Protein AF-A0A1V6NRF4-F1 (afdb_monomer_lite)

Radius of gyration: 15.31 Å; chains: 1; bounding box: 27×19×53 Å

Structure (mmCIF, N/CA/C/O backbone):
data_AF-A0A1V6NRF4-F1
#
_entry.id   AF-A0A1V6NRF4-F1
#
loop_
_atom_site.group_PDB
_atom_site.id
_atom_site.type_symbol
_atom_site.label_atom_id
_atom_site.label_alt_id
_atom_site.label_comp_id
_atom_site.label_asym_id
_atom_site.label_entity_id
_atom_site.label_seq_id
_atom_site.pdbx_PDB_ins_code
_atom_site.Cartn_x
_atom_site.Cartn_y
_atom_site.Cartn_z
_atom_site.occupancy
_atom_site.B_iso_or_equiv
_atom_site.auth_seq_id
_atom_site.auth_comp_id
_atom_site.auth_asym_id
_atom_site.auth_atom_id
_atom_site.pdbx_PDB_model_nu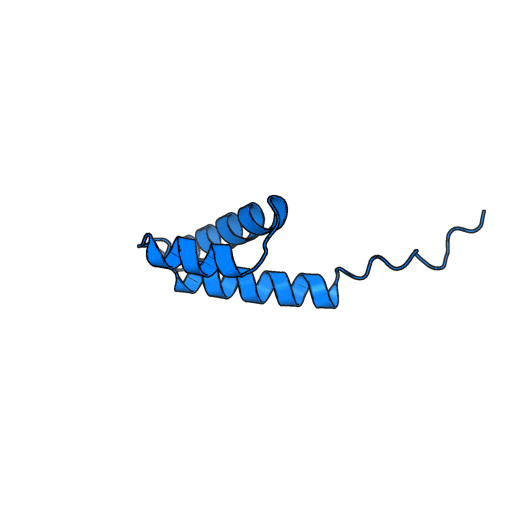m
ATOM 1 N N . MET A 1 1 ? -0.102 4.441 11.596 1.00 79.44 1 MET A N 1
ATOM 2 C CA . MET A 1 1 ? 0.631 5.696 11.352 1.00 79.44 1 MET A CA 1
ATOM 3 C C . MET A 1 1 ? 1.891 5.354 10.576 1.00 79.44 1 MET A C 1
ATOM 5 O O . MET A 1 1 ? 2.338 4.218 10.688 1.00 79.44 1 MET A O 1
ATOM 9 N N . VAL A 1 2 ? 2.383 6.275 9.753 1.00 86.56 2 VAL A N 1
ATOM 10 C CA . VAL A 1 2 ? 3.597 6.096 8.942 1.00 86.56 2 VAL A CA 1
ATOM 11 C C . VAL A 1 2 ? 4.729 6.860 9.618 1.00 86.56 2 VAL A C 1
ATOM 13 O O . VAL A 1 2 ? 4.538 8.028 9.961 1.00 86.56 2 VAL A O 1
ATOM 16 N N . GLU A 1 3 ? 5.864 6.206 9.823 1.00 89.31 3 GLU A N 1
ATOM 17 C CA . GLU A 1 3 ? 7.060 6.784 10.442 1.00 89.31 3 GLU A CA 1
ATOM 18 C C . GLU A 1 3 ? 8.110 7.177 9.389 1.00 89.31 3 GLU A C 1
ATOM 20 O O . GLU A 1 3 ? 8.018 6.813 8.219 1.00 89.31 3 GLU A O 1
ATOM 25 N N . GLU A 1 4 ? 9.125 7.949 9.777 1.00 87.31 4 GLU A N 1
ATOM 26 C CA . GLU A 1 4 ? 10.185 8.364 8.847 1.00 87.31 4 GLU A CA 1
ATOM 27 C C . GLU A 1 4 ? 10.976 7.158 8.307 1.00 87.31 4 GLU A C 1
ATOM 2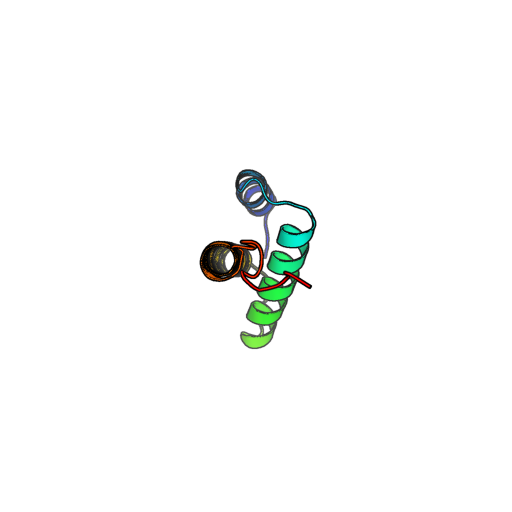9 O O . GLU A 1 4 ? 11.266 7.085 7.110 1.00 87.31 4 GLU A O 1
ATOM 34 N N . ASP A 1 5 ? 11.217 6.158 9.158 1.00 88.50 5 ASP A N 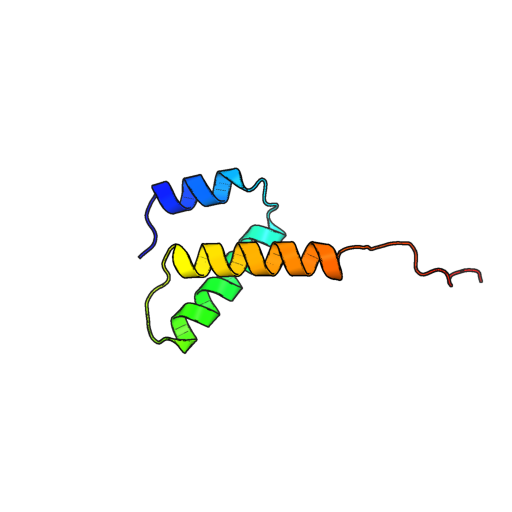1
ATOM 35 C CA . ASP A 1 5 ? 11.852 4.889 8.786 1.00 88.50 5 ASP A CA 1
ATOM 36 C C . ASP A 1 5 ? 11.046 4.122 7.724 1.00 88.50 5 ASP A C 1
ATOM 38 O O . ASP A 1 5 ? 11.618 3.479 6.840 1.00 88.50 5 ASP A O 1
ATOM 42 N N . ASP A 1 6 ? 9.715 4.225 7.755 1.00 85.06 6 ASP A N 1
ATOM 43 C CA . ASP A 1 6 ? 8.827 3.607 6.765 1.00 85.06 6 ASP A CA 1
ATOM 44 C C . ASP A 1 6 ? 9.006 4.244 5.382 1.00 85.06 6 ASP A C 1
ATOM 46 O O . ASP A 1 6 ? 9.025 3.558 4.356 1.00 85.06 6 ASP A O 1
ATOM 50 N N . ILE A 1 7 ? 9.189 5.567 5.353 1.00 82.38 7 ILE A N 1
ATOM 51 C CA . ILE A 1 7 ? 9.464 6.317 4.126 1.00 82.38 7 ILE A CA 1
ATOM 52 C C . ILE A 1 7 ? 10.846 5.956 3.577 1.00 82.38 7 ILE A C 1
ATOM 54 O O . ILE A 1 7 ? 10.989 5.758 2.369 1.00 82.38 7 ILE A O 1
ATOM 58 N N . GLN A 1 8 ? 11.855 5.801 4.441 1.00 84.75 8 GLN A N 1
ATOM 59 C CA . GLN A 1 8 ? 13.188 5.364 4.015 1.00 84.75 8 GLN A CA 1
ATOM 60 C C . GLN A 1 8 ? 13.174 3.946 3.428 1.00 84.75 8 GLN A C 1
ATOM 62 O O . GLN A 1 8 ? 13.785 3.706 2.383 1.00 84.75 8 GLN A O 1
ATOM 67 N N . ARG A 1 9 ? 12.427 3.016 4.039 1.00 84.31 9 ARG A N 1
ATOM 68 C CA . ARG A 1 9 ? 12.244 1.654 3.508 1.00 84.31 9 ARG A CA 1
ATOM 69 C C . ARG A 1 9 ? 11.606 1.666 2.124 1.00 84.31 9 ARG A C 1
ATOM 71 O O . ARG A 1 9 ? 12.116 1.002 1.225 1.00 84.31 9 ARG A O 1
ATOM 78 N N . LEU A 1 10 ? 10.568 2.474 1.907 1.00 78.69 10 LEU A N 1
ATOM 79 C CA . LEU A 1 10 ? 9.967 2.635 0.577 1.00 78.69 10 LEU A CA 1
ATOM 80 C C . LEU A 1 10 ? 10.932 3.275 -0.427 1.00 78.69 10 LEU A C 1
ATOM 82 O O . LEU A 1 10 ? 10.970 2.865 -1.586 1.00 78.69 10 LEU A O 1
ATOM 86 N N . GLY A 1 11 ? 11.749 4.234 0.014 1.00 78.25 11 GLY A N 1
ATOM 87 C CA . GLY A 1 11 ? 12.798 4.843 -0.805 1.00 78.25 11 GLY A CA 1
ATOM 88 C C . GLY A 1 11 ? 13.836 3.835 -1.314 1.00 78.25 11 GLY A C 1
ATOM 89 O O . GLY A 1 11 ? 14.377 4.015 -2.403 1.00 78.25 11 GLY A O 1
ATOM 90 N N . SER A 1 12 ? 14.068 2.738 -0.584 1.00 83.94 12 SER A N 1
ATOM 91 C CA . SER A 1 12 ? 14.989 1.676 -1.012 1.00 83.94 12 SER A CA 1
ATOM 92 C C . SER A 1 12 ? 14.471 0.820 -2.181 1.00 83.94 12 SER A C 1
ATOM 94 O O . SER A 1 12 ? 15.265 0.163 -2.851 1.00 83.94 12 SER A O 1
ATOM 96 N N . LEU A 1 13 ? 13.165 0.861 -2.484 1.00 81.00 13 LEU A N 1
ATOM 97 C CA . LEU A 1 13 ? 12.520 0.028 -3.511 1.00 81.00 13 LEU A CA 1
ATOM 98 C C . LEU A 1 13 ? 12.732 0.516 -4.961 1.00 81.00 13 LEU A C 1
ATOM 100 O O . LEU A 1 13 ? 12.121 -0.029 -5.877 1.00 81.00 13 LEU A O 1
ATOM 104 N N . ALA A 1 14 ? 13.587 1.522 -5.190 1.00 83.06 14 ALA A N 1
ATOM 105 C CA . ALA A 1 14 ? 13.901 2.085 -6.514 1.00 83.06 14 ALA A CA 1
ATOM 106 C C . ALA A 1 14 ? 12.656 2.467 -7.353 1.00 83.06 14 ALA A C 1
ATOM 108 O O . ALA A 1 14 ? 12.624 2.285 -8.570 1.00 83.06 14 ALA A O 1
ATOM 109 N N . LEU A 1 15 ? 11.627 3.003 -6.688 1.00 84.19 15 LEU A N 1
ATOM 110 C CA . LEU A 1 15 ? 10.334 3.350 -7.284 1.00 84.19 15 LEU A CA 1
ATOM 111 C C . LEU A 1 15 ? 10.399 4.652 -8.089 1.00 84.19 15 LEU A C 1
ATOM 113 O O . LEU A 1 15 ? 11.025 5.632 -7.679 1.00 84.19 15 LEU A O 1
ATOM 117 N N . ASN A 1 16 ? 9.665 4.710 -9.199 1.00 87.44 16 ASN A N 1
ATOM 118 C CA . ASN A 1 16 ? 9.460 5.946 -9.948 1.00 87.44 16 ASN A CA 1
ATOM 119 C C . ASN A 1 16 ? 8.255 6.757 -9.427 1.00 87.44 16 ASN A C 1
ATOM 121 O O . ASN A 1 16 ? 7.412 6.278 -8.666 1.00 87.44 16 ASN A O 1
ATOM 125 N N . GLY A 1 17 ? 8.126 8.005 -9.889 1.00 86.56 17 GLY A N 1
ATOM 126 C CA . GLY A 1 17 ? 7.072 8.914 -9.423 1.00 86.56 17 GLY A CA 1
ATOM 127 C C . GLY A 1 17 ? 5.633 8.438 -9.681 1.00 86.56 17 GLY A C 1
ATOM 128 O O . GLY A 1 17 ? 4.725 8.839 -8.954 1.00 86.56 17 GLY A O 1
ATOM 129 N N . ARG A 1 18 ? 5.396 7.584 -10.688 1.00 87.50 18 ARG A N 1
ATOM 130 C CA . ARG A 1 18 ? 4.077 6.975 -10.935 1.00 87.50 18 ARG A CA 1
ATOM 131 C C . ARG A 1 18 ? 3.802 5.857 -9.934 1.00 87.50 18 ARG A C 1
ATOM 133 O O . ARG A 1 18 ? 2.706 5.794 -9.390 1.00 87.50 18 ARG A O 1
ATOM 140 N N . GLU A 1 19 ? 4.794 5.017 -9.670 1.00 87.81 19 GLU A N 1
ATOM 141 C CA . GLU A 1 19 ? 4.680 3.913 -8.713 1.00 87.81 19 GLU A CA 1
ATOM 142 C C . GLU A 1 19 ? 4.432 4.429 -7.296 1.00 87.81 19 GLU A C 1
ATOM 144 O O . GLU A 1 19 ? 3.530 3.934 -6.630 1.00 87.81 19 GLU A O 1
ATOM 149 N N . ILE A 1 20 ? 5.126 5.494 -6.878 1.00 89.06 20 ILE A N 1
ATOM 150 C CA . ILE A 1 20 ? 4.901 6.141 -5.575 1.00 89.06 20 ILE A CA 1
ATOM 151 C C . ILE A 1 20 ? 3.443 6.604 -5.429 1.00 89.06 20 ILE A C 1
ATOM 153 O O . ILE A 1 20 ? 2.807 6.343 -4.409 1.00 89.06 20 ILE A O 1
ATOM 157 N N . LYS A 1 21 ? 2.882 7.255 -6.458 1.00 90.75 21 LYS A N 1
ATOM 158 C CA . LYS A 1 21 ? 1.481 7.713 -6.441 1.00 90.75 21 LYS A CA 1
ATOM 159 C C . LYS A 1 21 ? 0.496 6.549 -6.370 1.00 90.75 21 LYS A C 1
ATOM 161 O O . LYS A 1 21 ? -0.466 6.621 -5.610 1.00 90.75 21 LYS A O 1
ATOM 166 N N . ASN A 1 22 ? 0.743 5.489 -7.138 1.00 90.56 22 ASN A N 1
ATOM 167 C CA . ASN A 1 22 ? -0.104 4.300 -7.128 1.00 90.56 22 ASN A CA 1
ATOM 168 C C . ASN A 1 22 ? -0.078 3.615 -5.759 1.00 90.56 22 ASN A C 1
ATOM 170 O O . ASN A 1 22 ? -1.135 3.310 -5.215 1.00 90.56 22 ASN A O 1
ATOM 174 N N . ILE A 1 23 ? 1.111 3.432 -5.181 1.00 92.56 23 ILE A N 1
ATOM 175 C CA . ILE A 1 23 ? 1.287 2.827 -3.857 1.00 92.56 23 ILE A CA 1
ATOM 176 C C . ILE A 1 23 ? 0.545 3.641 -2.797 1.00 92.56 23 ILE A C 1
ATOM 178 O O . ILE A 1 23 ? -0.224 3.073 -2.026 1.00 92.56 23 ILE A O 1
ATOM 182 N N . ALA A 1 24 ? 0.698 4.968 -2.801 1.00 92.44 24 ALA A N 1
ATOM 183 C CA . ALA A 1 24 ? 0.002 5.844 -1.8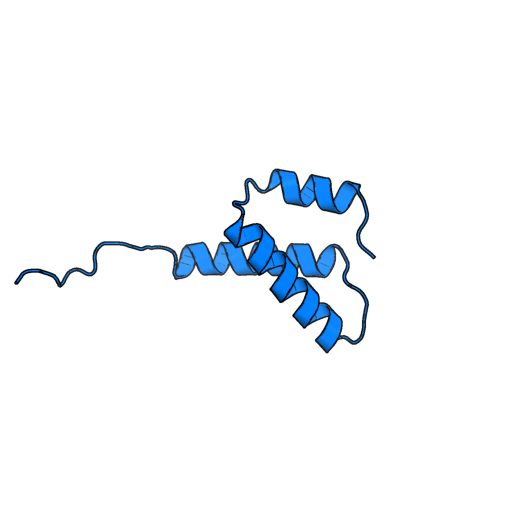63 1.00 92.44 24 ALA A CA 1
ATOM 184 C C . ALA A 1 24 ? -1.530 5.759 -2.003 1.00 92.44 24 ALA A C 1
ATOM 186 O O . ALA A 1 24 ? -2.233 5.654 -0.998 1.00 92.44 24 ALA A O 1
ATOM 187 N N . ALA A 1 25 ? -2.052 5.761 -3.235 1.00 94.81 25 ALA A N 1
ATOM 188 C CA . ALA A 1 25 ? -3.488 5.667 -3.491 1.00 94.81 25 ALA A CA 1
ATOM 189 C C . ALA A 1 25 ? -4.074 4.315 -3.050 1.00 94.81 25 ALA A C 1
ATOM 191 O O . ALA A 1 25 ? -5.109 4.275 -2.386 1.00 94.81 25 ALA A O 1
ATOM 192 N N . VAL A 1 26 ? -3.398 3.208 -3.375 1.00 94.38 26 VAL A N 1
ATOM 193 C CA . VAL A 1 26 ? -3.834 1.858 -2.987 1.00 94.38 26 VAL A CA 1
ATOM 194 C C . VAL A 1 26 ? -3.758 1.678 -1.472 1.00 94.38 26 VAL A C 1
ATOM 196 O O . VAL A 1 26 ? -4.712 1.192 -0.871 1.00 94.38 26 VAL A O 1
ATOM 199 N N . ALA A 1 27 ? -2.671 2.120 -0.834 1.00 95.38 27 ALA A N 1
ATOM 200 C CA . ALA A 1 27 ? -2.525 2.040 0.617 1.00 95.38 27 ALA A CA 1
ATOM 201 C C . ALA A 1 27 ? -3.613 2.838 1.354 1.00 95.38 27 ALA A C 1
ATOM 203 O O . ALA A 1 27 ? -4.147 2.364 2.357 1.00 95.38 27 ALA A O 1
ATOM 204 N N . HIS A 1 28 ? -3.977 4.018 0.840 1.00 95.81 28 HIS A N 1
ATOM 205 C CA . HIS A 1 28 ? -5.085 4.804 1.379 1.00 95.81 28 HIS A CA 1
ATOM 206 C C . HIS A 1 28 ? -6.421 4.064 1.255 1.00 95.81 28 HIS A C 1
ATOM 208 O O . HIS A 1 28 ? -7.149 3.959 2.238 1.00 95.81 28 HIS A O 1
ATOM 214 N N . ALA A 1 29 ? -6.733 3.516 0.077 1.00 97.12 29 ALA A N 1
ATOM 215 C CA . ALA A 1 29 ? -7.981 2.786 -0.146 1.00 97.12 29 ALA A CA 1
ATOM 216 C C . ALA A 1 29 ? -8.109 1.547 0.761 1.00 97.12 29 ALA A C 1
ATOM 218 O O . ALA A 1 29 ? -9.189 1.275 1.284 1.00 97.12 29 ALA A O 1
ATOM 219 N N . LEU A 1 30 ? -7.008 0.819 0.988 1.00 96.06 30 LEU A N 1
ATOM 220 C CA . LEU A 1 30 ? -6.981 -0.327 1.903 1.00 96.06 30 LEU A CA 1
ATOM 221 C C . LEU A 1 30 ? -7.228 0.095 3.359 1.00 96.06 30 LEU A C 1
ATOM 223 O O . LEU A 1 30 ? -8.033 -0.524 4.050 1.00 96.06 30 LEU A O 1
ATOM 227 N N . ALA A 1 31 ? -6.579 1.168 3.814 1.00 96.88 31 ALA A N 1
ATOM 228 C CA . ALA A 1 31 ? -6.775 1.684 5.167 1.00 96.88 31 ALA A CA 1
ATOM 229 C C . ALA A 1 31 ? -8.215 2.181 5.389 1.00 96.88 31 ALA A C 1
ATOM 231 O O . ALA A 1 31 ? -8.813 1.916 6.432 1.00 96.88 31 ALA A O 1
ATOM 232 N N . GLU A 1 32 ? -8.793 2.849 4.388 1.00 97.62 32 GLU A N 1
ATOM 233 C CA . GLU A 1 32 ? -10.178 3.323 4.414 1.00 97.62 32 GLU A CA 1
ATOM 234 C C . GLU A 1 32 ? -11.183 2.165 4.483 1.00 97.62 32 GLU A C 1
ATOM 236 O O . GLU A 1 32 ? -12.110 2.211 5.295 1.00 97.62 32 GLU A O 1
ATOM 241 N N . ALA A 1 33 ? -10.968 1.097 3.705 1.00 97.06 33 ALA A N 1
ATOM 242 C CA . ALA A 1 33 ? -11.792 -0.111 3.759 1.00 97.06 33 ALA A CA 1
ATOM 243 C C . ALA A 1 33 ? -11.778 -0.755 5.157 1.00 97.06 33 ALA A C 1
ATOM 245 O O . ALA A 1 33 ? -12.824 -1.169 5.665 1.00 97.06 33 ALA A O 1
ATOM 246 N N . ASP A 1 34 ? -10.616 -0.751 5.810 1.00 96.81 34 ASP A N 1
ATOM 247 C CA . ASP A 1 34 ? -10.436 -1.277 7.164 1.00 96.81 34 ASP A CA 1
ATOM 248 C C . ASP A 1 34 ? -10.845 -0.277 8.264 1.00 96.81 34 ASP A C 1
ATOM 250 O O . ASP A 1 34 ? -10.826 -0.616 9.448 1.00 96.81 34 ASP A O 1
ATOM 254 N N . LYS A 1 35 ? -11.244 0.951 7.897 1.00 96.56 35 LYS A N 1
ATOM 255 C CA . LYS A 1 35 ? -11.549 2.068 8.812 1.00 96.56 35 LYS A CA 1
ATOM 256 C C . LYS A 1 35 ? -10.398 2.384 9.772 1.00 96.56 35 LYS A C 1
ATOM 258 O O . LYS A 1 35 ? -10.616 2.742 10.931 1.00 96.56 35 LYS A O 1
ATOM 263 N N . THR A 1 36 ? -9.167 2.254 9.289 1.00 96.06 36 THR A N 1
ATOM 264 C CA . THR A 1 36 ? -7.946 2.561 10.036 1.00 96.06 36 THR A CA 1
ATOM 265 C C . THR A 1 36 ? -7.145 3.667 9.353 1.00 96.06 36 THR A C 1
ATOM 267 O O . THR A 1 36 ? -7.444 4.100 8.243 1.00 96.06 36 THR A O 1
ATOM 270 N N . GLN A 1 37 ? -6.119 4.170 10.037 1.00 94.06 37 GLN A N 1
ATOM 271 C CA . GLN A 1 37 ? -5.153 5.072 9.418 1.00 94.06 37 GLN A CA 1
ATOM 272 C C . GLN A 1 37 ? -4.135 4.291 8.590 1.00 94.06 37 GLN A C 1
ATOM 274 O O . GLN A 1 37 ? -3.772 3.161 8.926 1.00 94.06 37 GLN A O 1
ATOM 279 N N . VAL A 1 38 ? -3.577 4.953 7.575 1.00 93.75 38 VAL A N 1
ATOM 280 C CA . VAL A 1 38 ? -2.458 4.403 6.808 1.00 93.75 38 VAL A CA 1
ATOM 281 C C . VAL A 1 38 ? -1.300 4.033 7.749 1.00 93.75 38 VAL A C 1
ATOM 283 O O . VAL A 1 38 ? -0.949 4.741 8.703 1.00 93.75 38 VAL A O 1
ATOM 286 N N . SER A 1 39 ? -0.728 2.865 7.489 1.00 93.50 39 SER A N 1
ATOM 287 C CA . SER A 1 39 ? 0.424 2.296 8.178 1.00 93.50 39 SER A CA 1
ATOM 288 C C . SER A 1 39 ? 1.369 1.702 7.143 1.00 93.50 39 SER A C 1
ATOM 290 O O . SER A 1 39 ? 0.954 1.447 6.007 1.00 93.50 39 SER A O 1
ATOM 292 N N . TYR A 1 40 ? 2.614 1.439 7.543 1.00 91.06 40 TYR A N 1
ATOM 293 C CA . TYR A 1 40 ? 3.598 0.785 6.683 1.00 91.06 40 TYR A CA 1
ATOM 294 C C . TYR A 1 40 ? 3.072 -0.494 6.030 1.00 91.06 40 TYR A C 1
ATOM 296 O O . TYR A 1 40 ? 3.269 -0.689 4.839 1.00 91.06 40 TYR A O 1
ATOM 304 N N . ARG A 1 41 ? 2.301 -1.309 6.763 1.00 93.38 41 ARG A N 1
ATOM 305 C CA . ARG A 1 41 ? 1.711 -2.549 6.241 1.00 93.38 41 ARG A CA 1
ATOM 306 C C . ARG A 1 41 ? 0.897 -2.329 4.962 1.00 93.38 41 ARG A C 1
ATOM 308 O O . ARG A 1 41 ? 0.973 -3.138 4.046 1.00 93.38 41 ARG A O 1
ATOM 315 N N . TYR A 1 42 ? 0.115 -1.252 4.879 1.00 95.44 42 TYR A N 1
ATOM 316 C CA . TYR A 1 42 ? -0.666 -0.964 3.671 1.00 95.44 42 TYR A CA 1
ATOM 317 C C . TYR A 1 42 ? 0.211 -0.476 2.516 1.00 95.44 42 TYR A C 1
ATOM 319 O O . TYR A 1 42 ? -0.076 -0.790 1.364 1.00 95.44 42 TYR A O 1
ATOM 327 N N . LEU A 1 43 ? 1.284 0.260 2.819 1.00 92.44 43 LEU A N 1
ATOM 328 C CA . LEU A 1 43 ? 2.260 0.711 1.825 1.00 92.44 43 LEU A CA 1
ATOM 329 C C . LEU A 1 43 ? 3.075 -0.465 1.269 1.00 92.44 43 LEU A C 1
ATOM 331 O O . LEU A 1 43 ? 3.270 -0.549 0.060 1.00 92.44 43 LEU A O 1
ATOM 335 N N . GLU A 1 44 ? 3.480 -1.396 2.130 1.00 91.56 44 GLU A N 1
ATOM 336 C CA . GLU A 1 44 ? 4.173 -2.634 1.768 1.00 91.56 44 GLU A CA 1
ATOM 337 C C . GLU A 1 44 ? 3.289 -3.527 0.888 1.00 91.56 44 GLU A C 1
ATOM 339 O O . GLU A 1 44 ? 3.681 -3.866 -0.227 1.00 91.56 44 GLU A O 1
ATOM 344 N N . LEU A 1 45 ? 2.044 -3.794 1.307 1.00 93.19 45 LEU A N 1
ATOM 345 C CA . LEU A 1 45 ? 1.076 -4.554 0.504 1.00 93.19 45 LEU A CA 1
ATOM 346 C C . LEU A 1 45 ? 0.822 -3.915 -0.86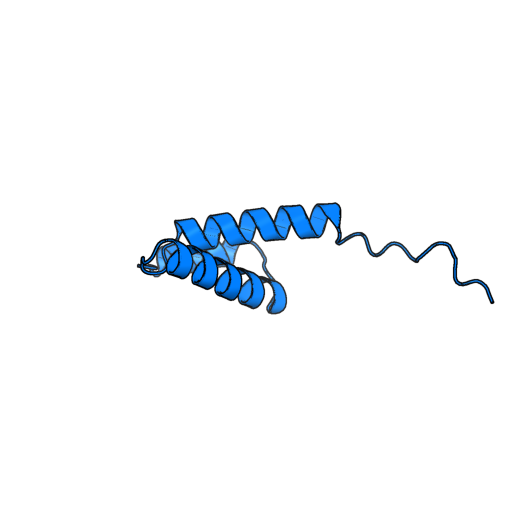8 1.00 93.19 45 LEU A C 1
ATOM 348 O O . LEU A 1 45 ? 0.728 -4.608 -1.884 1.00 93.19 45 LEU A O 1
ATOM 352 N N . ALA A 1 46 ? 0.707 -2.586 -0.915 1.00 93.25 46 ALA A N 1
ATOM 353 C CA . ALA A 1 46 ? 0.522 -1.863 -2.164 1.00 93.25 46 ALA A CA 1
ATOM 354 C C . ALA A 1 46 ? 1.761 -1.958 -3.070 1.00 93.25 46 ALA A C 1
ATOM 356 O O . ALA A 1 46 ? 1.612 -2.145 -4.279 1.00 93.25 46 ALA A O 1
ATOM 357 N N . ALA A 1 47 ? 2.971 -1.879 -2.510 1.00 90.00 47 ALA A N 1
ATOM 358 C CA . ALA A 1 47 ? 4.220 -2.018 -3.255 1.00 90.00 47 ALA A CA 1
ATOM 359 C C . ALA A 1 47 ? 4.395 -3.432 -3.833 1.00 90.00 47 ALA A C 1
ATOM 361 O O . ALA A 1 47 ? 4.676 -3.571 -5.025 1.00 90.00 47 ALA A O 1
ATOM 362 N N . GLU A 1 48 ? 4.151 -4.475 -3.034 1.00 88.88 48 GLU A N 1
ATOM 363 C CA . GLU A 1 48 ? 4.191 -5.875 -3.478 1.00 88.88 48 GLU A CA 1
ATOM 364 C C . GLU A 1 48 ? 3.176 -6.146 -4.595 1.00 88.88 48 GLU A C 1
ATOM 366 O O . GLU A 1 48 ? 3.503 -6.739 -5.629 1.00 88.88 48 GLU A O 1
ATOM 371 N N . SER A 1 49 ? 1.943 -5.659 -4.420 1.00 86.25 49 SER A N 1
ATOM 372 C CA . SER A 1 49 ? 0.882 -5.784 -5.421 1.00 86.25 49 SER A CA 1
ATOM 373 C C . SER A 1 49 ? 1.255 -5.069 -6.723 1.00 86.25 49 SER A C 1
ATOM 375 O O . SER A 1 49 ? 1.102 -5.630 -7.809 1.00 86.25 49 SER A O 1
ATOM 377 N N . ASN A 1 50 ? 1.831 -3.867 -6.628 1.00 83.88 50 ASN A N 1
ATOM 378 C CA . ASN A 1 50 ? 2.272 -3.096 -7.786 1.00 83.88 50 ASN A CA 1
ATOM 379 C C . ASN A 1 50 ? 3.447 -3.774 -8.517 1.00 83.88 50 ASN A C 1
ATOM 381 O O . ASN A 1 50 ? 3.462 -3.811 -9.746 1.00 83.88 50 ASN A O 1
ATOM 385 N N . GLN A 1 51 ? 4.394 -4.387 -7.797 1.00 82.31 51 GLN A N 1
ATOM 386 C CA . GLN A 1 51 ? 5.480 -5.163 -8.406 1.00 82.31 51 GLN A CA 1
ATOM 387 C C . GLN A 1 51 ? 4.950 -6.409 -9.130 1.00 82.31 51 GLN A C 1
ATOM 389 O O . GLN A 1 51 ? 5.361 -6.696 -10.260 1.00 82.31 51 GLN A O 1
ATOM 394 N N . LYS A 1 52 ? 4.015 -7.138 -8.507 1.00 84.38 52 LYS A N 1
ATOM 395 C CA . LYS A 1 52 ? 3.353 -8.292 -9.126 1.00 84.38 52 LYS A CA 1
ATOM 396 C C . LYS A 1 52 ? 2.593 -7.879 -10.387 1.00 84.38 52 LYS A C 1
ATOM 398 O O . LYS A 1 52 ? 2.772 -8.503 -11.431 1.00 84.38 52 LYS A O 1
ATOM 403 N N . PHE A 1 53 ? 1.832 -6.787 -10.318 1.00 78.94 53 PHE A N 1
ATOM 404 C CA . PHE A 1 53 ? 1.114 -6.230 -11.460 1.00 78.94 53 PHE A CA 1
ATOM 405 C C . PHE A 1 53 ? 2.069 -5.841 -12.594 1.00 78.94 53 PHE A C 1
ATOM 407 O O . PHE A 1 53 ? 1.872 -6.251 -13.732 1.00 78.94 53 PHE A O 1
ATOM 414 N N . SER A 1 54 ? 3.154 -5.122 -12.304 1.00 77.56 54 SER A N 1
ATOM 415 C CA . SER A 1 54 ? 4.157 -4.763 -13.315 1.00 77.56 54 SER A CA 1
ATOM 416 C C . SER A 1 54 ? 4.828 -5.988 -13.944 1.00 77.56 54 SER A C 1
ATOM 418 O O . SER A 1 54 ? 5.130 -5.982 -15.134 1.00 77.56 54 SER A O 1
ATOM 420 N N . LYS A 1 55 ? 5.032 -7.076 -13.197 1.00 81.25 55 LYS A N 1
ATOM 421 C CA . LYS A 1 55 ? 5.565 -8.325 -13.759 1.00 81.25 55 LYS A CA 1
ATOM 422 C C . LYS A 1 55 ? 4.569 -9.021 -14.695 1.00 81.25 55 LYS A C 1
ATOM 424 O O . LYS A 1 55 ? 4.984 -9.562 -15.719 1.00 81.25 55 LYS A O 1
ATOM 429 N N . GLU A 1 56 ? 3.287 -9.023 -14.340 1.00 80.31 56 GLU A N 1
ATOM 430 C CA . GLU A 1 56 ? 2.219 -9.690 -15.098 1.00 80.31 56 GLU A CA 1
ATOM 431 C C . GLU A 1 56 ? 1.763 -8.872 -16.319 1.00 80.31 56 GLU A C 1
ATOM 433 O O . GLU A 1 56 ? 1.554 -9.433 -17.392 1.00 80.31 56 GLU A O 1
ATOM 438 N N . PHE A 1 57 ? 1.681 -7.548 -16.182 1.00 69.44 57 PHE A N 1
ATOM 439 C CA . PHE A 1 57 ? 1.071 -6.636 -17.157 1.00 69.44 57 PHE A CA 1
ATOM 440 C C . PHE A 1 57 ? 2.037 -5.580 -17.717 1.00 69.44 57 PHE A C 1
ATOM 442 O O . PHE A 1 57 ? 1.718 -4.908 -18.694 1.00 69.44 57 PHE A O 1
ATOM 449 N N . GLY A 1 58 ? 3.229 -5.417 -17.136 1.00 65.50 58 GLY A N 1
ATOM 450 C CA . GLY A 1 58 ? 4.237 -4.442 -17.579 1.00 65.50 58 GLY A CA 1
ATOM 451 C C . GLY A 1 58 ? 5.084 -4.903 -18.766 1.00 65.50 58 GLY A C 1
ATOM 452 O O . GLY A 1 58 ? 5.931 -4.148 -19.243 1.00 65.50 58 GLY A O 1
ATOM 453 N N . ARG A 1 59 ? 4.849 -6.113 -19.292 1.00 61.47 59 ARG A N 1
ATOM 454 C CA . ARG A 1 59 ? 5.381 -6.525 -20.596 1.00 61.47 59 ARG A CA 1
ATOM 455 C C . ARG A 1 59 ? 4.651 -5.770 -21.708 1.00 61.47 59 ARG A C 1
ATOM 457 O O . ARG A 1 59 ? 3.783 -6.314 -22.377 1.00 61.47 59 ARG A O 1
ATOM 464 N N . GLN A 1 60 ? 5.063 -4.528 -21.944 1.00 59.06 60 GLN A N 1
ATOM 465 C CA . GLN A 1 60 ? 4.931 -3.894 -23.255 1.00 59.06 60 GLN A CA 1
ATOM 466 C C . GLN A 1 60 ? 5.953 -4.540 -24.201 1.00 59.06 60 GLN A C 1
ATOM 468 O O . GLN A 1 60 ? 6.977 -3.954 -24.535 1.00 59.06 60 GLN A O 1
ATOM 473 N N . GLY A 1 61 ? 5.715 -5.792 -24.593 1.00 58.41 61 GLY A N 1
ATOM 474 C CA . GLY A 1 61 ? 6.201 -6.224 -25.900 1.00 58.41 61 GLY A CA 1
ATOM 475 C C . GLY A 1 61 ? 5.409 -5.455 -26.963 1.00 58.41 61 GLY A C 1
ATOM 476 O O . GLY A 1 61 ? 4.256 -5.102 -26.687 1.00 58.41 61 GLY A O 1
ATOM 477 N N . PRO A 1 62 ? 5.977 -5.161 -28.146 1.00 57.03 62 PRO A N 1
ATOM 478 C CA . PRO A 1 62 ? 5.155 -4.685 -29.247 1.00 57.03 62 PRO A CA 1
ATOM 479 C C . PRO A 1 62 ? 3.992 -5.664 -29.402 1.00 57.03 62 PRO A C 1
ATOM 481 O O . PRO A 1 62 ? 4.197 -6.878 -29.385 1.00 57.03 62 PRO A O 1
ATOM 484 N N . VAL A 1 63 ? 2.770 -5.137 -29.475 1.00 59.88 63 VAL A N 1
ATOM 485 C CA . VAL A 1 63 ? 1.629 -5.911 -29.957 1.00 59.88 63 VAL A CA 1
ATOM 486 C C . VAL A 1 63 ? 2.045 -6.468 -31.313 1.00 59.88 63 VAL A C 1
ATOM 488 O O . VAL A 1 63 ? 2.202 -5.718 -32.277 1.00 59.88 63 VAL A O 1
ATOM 491 N N . ASP A 1 64 ? 2.328 -7.767 -31.343 1.00 52.56 64 ASP A N 1
ATOM 492 C CA . ASP A 1 64 ? 2.663 -8.517 -32.544 1.00 52.56 64 ASP A CA 1
ATOM 493 C C . ASP A 1 64 ? 1.414 -8.502 -33.432 1.00 52.56 64 ASP A C 1
ATOM 495 O O . ASP A 1 64 ? 0.488 -9.291 -33.259 1.00 52.56 64 ASP A O 1
ATOM 499 N N . GLY A 1 65 ? 1.288 -7.453 -34.241 1.00 53.50 65 GLY A N 1
ATOM 500 C CA . GLY A 1 65 ? 0.037 -7.138 -34.923 1.00 53.50 65 GLY A CA 1
ATOM 501 C C . GLY A 1 65 ? -0.045 -5.772 -35.596 1.00 53.50 65 GLY A C 1
ATOM 502 O O . GLY A 1 65 ? -0.973 -5.567 -36.370 1.00 53.50 65 GLY A O 1
ATOM 503 N N . MET A 1 66 ? 0.895 -4.844 -35.381 1.00 51.97 66 MET A N 1
ATOM 504 C CA . MET A 1 66 ? 0.906 -3.588 -36.145 1.00 51.97 66 MET A CA 1
ATOM 505 C C . MET A 1 66 ? 1.895 -3.645 -37.314 1.00 51.97 66 MET A C 1
ATOM 507 O O . MET A 1 66 ? 2.900 -2.942 -37.340 1.00 51.97 66 MET A O 1
ATOM 511 N N . TYR A 1 67 ? 1.578 -4.496 -38.290 1.00 55.25 67 TYR A N 1
ATOM 512 C CA . TYR A 1 67 ? 1.937 -4.254 -39.685 1.00 55.25 67 TYR A CA 1
ATOM 513 C C . TYR A 1 67 ? 0.665 -3.806 -40.408 1.00 55.25 67 TYR A C 1
ATOM 515 O O . TYR A 1 67 ? -0.249 -4.611 -40.591 1.00 55.25 67 TYR A O 1
ATOM 523 N N . VAL A 1 68 ? 0.616 -2.534 -40.808 1.00 50.88 68 VAL A N 1
ATOM 524 C CA . VAL A 1 68 ? -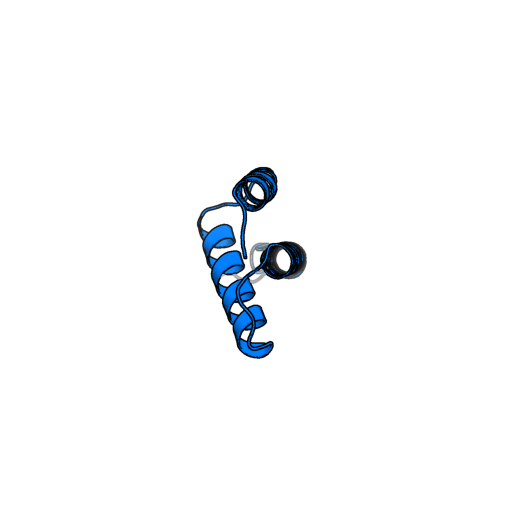0.215 -2.055 -41.923 1.00 50.88 68 VAL A CA 1
ATOM 525 C C . VAL A 1 68 ? 0.645 -1.145 -42.780 1.00 50.88 68 VAL A C 1
ATOM 527 O O . VAL A 1 68 ? 1.307 -0.265 -42.184 1.00 50.88 68 VAL A O 1
#

pLDDT: mean 83.48, std 13.16, range [50.88, 97.62]

Organism: Penicillium decumbens (NCBI:txid69771)

Foldseek 3Di:
DEDPVLVVVVVVLPDDPVLVVQLVVQQCVVCVVVVHDRYSVSSVVSNVVVVVCCVVPVPPDPPPPPDD

Secondary structure (DSSP, 8-state):
---HHHHHHHHTT---HHHHHHHHHHHHHHHHHTTS---HHHHHHHHHHHHHHHHHH------TT---

Sequence (68 aa):
MVEEDDIQRLGSLALNGREIKNIAAVAHALAEADKTQVSYRYLELAAESNQKFSKEFGRQGPVDGMYV